Protein AF-A0A954A7C5-F1 (afdb_monomer_lite)

Radius of gyration: 39.04 Å; chains: 1; bounding box: 118×21×63 Å

Sequence (95 aa):
MNVPSTGGVDGARPVQPIRPSSQAERAYRAAESTPARKTDQVEISTEAKLLNKISELPDIRADKVAELKRLIAEGAYDTEERVRGAVDRMIDESL

pLDDT: mean 79.66, std 14.79, range [43.72, 96.06]

Secondary structure (DSSP, 8-state):
-----------PPPPPP-PPPHHHHHHHHHHHTSPPP----PPPPHHHHHHHHHHTS-SS-HHHHHHHHHHHHTT-S--HHHHHHHHHHHHHHT-

Foldseek 3Di:
DDDDDDDDDDDDDDDDDDDDPPVVVVVVVVVVPPPDDDDDDDDDDPVNVVVVVVVPDDPDPVVVVVVQVVCVVVVNNDDPVVVVVVVVVVVVVVD

Structure (mmCIF, N/CA/C/O backbone):
data_AF-A0A954A7C5-F1
#
_entry.id   AF-A0A954A7C5-F1
#
loop_
_atom_site.group_PDB
_atom_site.id
_atom_site.type_symbol
_atom_site.label_atom_id
_atom_site.label_alt_id
_atom_site.label_comp_id
_atom_site.label_asym_id
_atom_site.label_entity_id
_atom_site.label_seq_id
_atom_site.pdbx_PDB_ins_code
_atom_site.Cartn_x
_atom_site.Cartn_y
_atom_site.Cartn_z
_atom_site.occupancy
_atom_site.B_iso_or_equiv
_atom_site.auth_seq_id
_atom_site.auth_comp_id
_atom_site.auth_asym_id
_atom_site.auth_atom_id
_atom_site.pdbx_PDB_model_num
ATOM 1 N N . MET A 1 1 ? -94.651 -7.622 0.042 1.00 47.09 1 MET A N 1
ATOM 2 C CA . MET A 1 1 ? -93.199 -7.521 -0.220 1.00 47.09 1 MET A CA 1
ATOM 3 C C . MET A 1 1 ? -92.621 -6.607 0.852 1.00 47.09 1 MET A C 1
ATOM 5 O O . MET A 1 1 ? -93.192 -5.549 1.069 1.00 47.09 1 MET A O 1
ATOM 9 N N . ASN A 1 2 ? -91.629 -7.076 1.610 1.00 43.72 2 ASN A N 1
ATOM 10 C CA . ASN A 1 2 ? -91.151 -6.483 2.865 1.00 43.72 2 ASN A CA 1
ATOM 11 C C . ASN A 1 2 ? -89.799 -5.786 2.623 1.00 43.72 2 ASN A C 1
ATOM 13 O O . ASN A 1 2 ? -88.920 -6.408 2.031 1.00 43.72 2 ASN A O 1
ATOM 17 N N . VAL A 1 3 ? -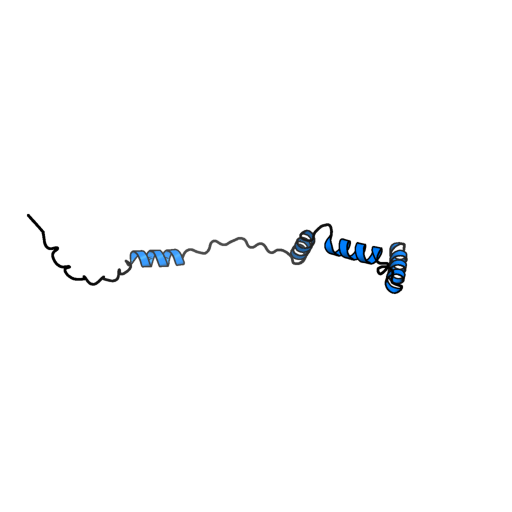89.629 -4.541 3.076 1.00 58.59 3 VAL A N 1
ATOM 18 C CA . VAL A 1 3 ? -88.315 -3.887 3.201 1.00 58.59 3 VAL A CA 1
ATOM 19 C C . VAL A 1 3 ? -88.185 -3.320 4.618 1.00 58.59 3 VAL A C 1
ATOM 21 O O . VAL A 1 3 ? -88.936 -2.412 4.972 1.00 58.59 3 VAL A O 1
ATOM 24 N N . PRO A 1 4 ? -87.265 -3.825 5.459 1.00 62.34 4 PRO A N 1
ATOM 25 C CA . PRO A 1 4 ? -86.951 -3.173 6.719 1.00 62.34 4 PRO A CA 1
ATOM 26 C C . PRO A 1 4 ? -86.032 -1.973 6.461 1.00 62.34 4 PRO A C 1
ATOM 28 O O . PRO A 1 4 ? -84.971 -2.104 5.852 1.00 62.34 4 PRO A O 1
ATOM 31 N N . SER A 1 5 ? -86.448 -0.802 6.944 1.00 57.97 5 SER A N 1
ATOM 32 C CA . SER A 1 5 ? -85.602 0.386 7.067 1.00 57.97 5 SER A CA 1
ATOM 33 C C . SER A 1 5 ? -84.542 0.133 8.143 1.00 57.97 5 SER A C 1
ATOM 35 O O . SER A 1 5 ? -84.866 -0.273 9.260 1.00 57.97 5 SER A O 1
ATOM 37 N N . THR A 1 6 ? -83.270 0.332 7.803 1.00 66.25 6 THR A N 1
ATOM 38 C CA . THR A 1 6 ? -82.155 0.253 8.749 1.00 66.25 6 THR A CA 1
ATOM 39 C C . THR A 1 6 ? -82.230 1.432 9.718 1.00 66.25 6 THR A C 1
ATOM 41 O O . THR A 1 6 ? -82.019 2.579 9.322 1.00 66.25 6 THR A O 1
ATOM 44 N N . GLY A 1 7 ? -82.563 1.124 10.975 1.00 51.47 7 GLY A N 1
ATOM 45 C CA . GLY A 1 7 ? -82.623 2.056 12.098 1.00 51.47 7 GLY A CA 1
ATOM 46 C C . GLY A 1 7 ? -81.290 2.755 12.372 1.00 51.47 7 GLY A C 1
ATOM 47 O O . GLY A 1 7 ? -80.216 2.205 12.132 1.00 51.47 7 GLY A O 1
ATOM 48 N N . GLY A 1 8 ? -81.413 3.998 12.840 1.00 55.84 8 GLY A N 1
ATOM 49 C CA . GLY A 1 8 ? -80.342 4.968 13.024 1.00 55.84 8 GLY A CA 1
ATOM 50 C C . GLY A 1 8 ? -79.249 4.558 14.008 1.00 55.84 8 GLY A C 1
ATOM 51 O O . GLY A 1 8 ? -79.436 3.743 14.907 1.00 55.84 8 GLY A O 1
ATOM 52 N N . VAL A 1 9 ? -78.081 5.159 13.796 1.00 56.44 9 VAL A N 1
ATOM 53 C CA . VAL A 1 9 ? -76.878 4.966 14.603 1.00 56.44 9 VAL A CA 1
ATOM 54 C C . VAL A 1 9 ? -77.028 5.789 15.885 1.00 56.44 9 VAL A C 1
ATOM 56 O O . VAL A 1 9 ? -77.079 7.017 15.844 1.00 56.44 9 VAL A O 1
ATOM 59 N N . ASP A 1 10 ? -77.135 5.119 17.027 1.00 54.03 10 ASP A N 1
ATOM 60 C CA . ASP A 1 10 ? -77.140 5.782 18.328 1.00 54.03 10 ASP A CA 1
ATOM 61 C C . ASP A 1 10 ? -75.702 6.020 18.813 1.00 54.03 10 ASP A C 1
ATOM 63 O O . ASP A 1 10 ? -74.951 5.088 19.097 1.00 54.03 10 ASP A O 1
ATOM 67 N N . GLY A 1 11 ? -75.355 7.306 18.912 1.00 55.31 11 GLY A N 1
ATOM 68 C CA . GLY A 1 11 ? -74.517 7.898 19.959 1.00 55.31 11 GLY A CA 1
ATOM 69 C C . GLY A 1 11 ? -73.105 7.344 20.170 1.00 55.31 11 GLY A C 1
ATOM 70 O O . GLY A 1 11 ? -72.894 6.387 20.915 1.00 55.31 11 GLY A O 1
ATOM 71 N N . ALA A 1 12 ? -72.105 8.063 19.651 1.00 56.44 12 ALA A N 1
ATOM 72 C CA . ALA A 1 12 ? -70.711 7.908 20.055 1.00 56.44 12 ALA A CA 1
ATOM 73 C C . ALA A 1 12 ? -70.561 8.103 21.578 1.00 56.44 12 ALA A C 1
ATOM 75 O O . ALA A 1 12 ? -70.813 9.186 22.110 1.00 56.44 12 ALA A O 1
ATOM 76 N N . ARG A 1 13 ? -70.140 7.053 22.291 1.00 59.22 13 ARG A N 1
ATOM 77 C CA . ARG A 1 13 ? -69.775 7.144 23.711 1.00 59.22 13 ARG A CA 1
ATOM 78 C C . ARG A 1 13 ? -68.341 7.674 23.839 1.00 59.22 13 ARG A C 1
ATOM 80 O O . ARG A 1 13 ? -67.471 7.206 23.103 1.00 59.22 13 ARG A O 1
ATOM 87 N N . PRO A 1 14 ? -68.058 8.603 24.770 1.00 63.12 14 PRO A N 1
ATOM 88 C CA . PRO A 1 14 ? -66.704 9.097 24.976 1.00 63.12 14 PRO A CA 1
ATOM 89 C C . PRO A 1 14 ? -65.805 7.984 25.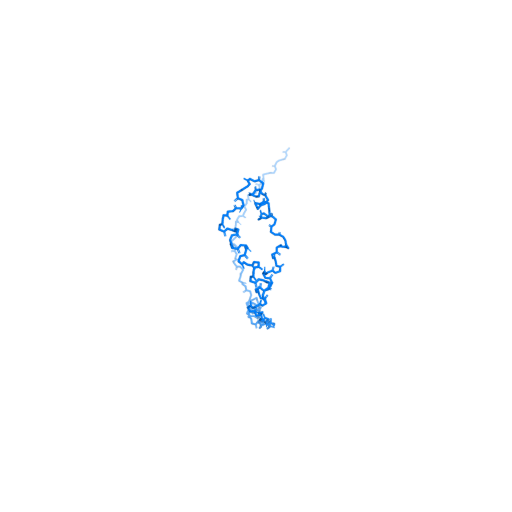528 1.00 63.12 14 PRO A C 1
ATOM 91 O O . PRO A 1 14 ? -66.128 7.331 26.522 1.00 63.12 14 PRO A O 1
ATOM 94 N N . VAL A 1 15 ? -64.665 7.779 24.867 1.00 60.72 15 VAL A N 1
ATOM 95 C CA . VAL A 1 15 ? -63.624 6.837 25.285 1.00 60.72 15 VAL A CA 1
ATOM 96 C C . VAL A 1 15 ? -62.930 7.406 26.520 1.00 60.72 15 VAL A C 1
ATOM 98 O O . VAL A 1 15 ? -62.321 8.473 26.465 1.00 60.72 15 VAL A O 1
ATOM 101 N N . GLN A 1 16 ? -63.035 6.708 27.650 1.00 63.03 16 GLN A N 1
ATOM 102 C CA . GLN A 1 16 ? -62.302 7.070 28.861 1.00 63.03 16 GLN A CA 1
ATOM 103 C C . GLN A 1 16 ? -60.834 6.638 28.730 1.00 63.03 16 GLN A C 1
ATOM 105 O O . GLN A 1 16 ? -60.576 5.488 28.366 1.00 63.03 16 GLN A O 1
ATOM 110 N N . PRO A 1 17 ? -59.866 7.522 29.030 1.00 64.31 17 PRO A N 1
ATOM 111 C CA . PRO A 1 17 ? -58.458 7.162 29.007 1.00 64.31 17 PRO A CA 1
ATOM 112 C C . PRO A 1 17 ? -58.165 6.151 30.119 1.00 64.31 17 PRO A C 1
ATOM 114 O O . PRO A 1 17 ? -58.491 6.367 31.289 1.00 64.31 17 PRO A O 1
ATOM 117 N N . ILE A 1 18 ? -57.549 5.034 29.737 1.00 66.50 18 ILE A N 1
ATOM 118 C CA . ILE A 1 18 ? -57.145 3.968 30.652 1.00 66.50 18 ILE A CA 1
ATOM 119 C C . ILE A 1 18 ? -56.054 4.534 31.565 1.00 66.50 18 ILE A C 1
ATOM 121 O O . ILE A 1 18 ? -54.948 4.828 31.113 1.00 66.50 18 ILE A O 1
ATOM 125 N N . ARG A 1 19 ? -56.362 4.713 32.853 1.00 67.38 19 ARG A N 1
ATOM 126 C CA . ARG A 1 19 ? -55.349 5.040 33.862 1.00 67.38 19 ARG A CA 1
ATOM 127 C C . ARG A 1 19 ? -54.548 3.768 34.154 1.00 67.38 19 ARG A C 1
ATOM 129 O O . ARG A 1 19 ? -55.174 2.759 34.493 1.00 67.38 19 ARG A O 1
ATOM 136 N N . PRO A 1 20 ? -53.209 3.775 34.026 1.00 61.28 20 PRO A N 1
ATOM 137 C CA . PRO A 1 20 ? -52.409 2.628 34.429 1.00 61.28 20 PRO A CA 1
ATOM 138 C C . PRO A 1 20 ? -52.654 2.359 35.915 1.00 61.28 20 PRO A C 1
ATOM 140 O O . PRO A 1 20 ? -52.734 3.281 36.728 1.00 61.28 20 PRO A O 1
ATOM 143 N N . SER A 1 21 ? -52.843 1.091 36.272 1.00 69.19 21 SER A N 1
ATOM 144 C CA . SER A 1 21 ? -52.982 0.707 37.671 1.00 69.19 21 SER A CA 1
ATOM 145 C C . SER A 1 21 ? -51.667 0.986 38.402 1.00 69.19 21 SER A C 1
ATOM 147 O O . SER A 1 21 ? -50.582 0.841 37.839 1.00 69.19 21 SER A O 1
ATOM 149 N N . SER A 1 22 ? -51.742 1.319 39.690 1.00 67.56 22 SER A N 1
ATOM 150 C CA . SER A 1 22 ? -50.559 1.499 40.548 1.00 67.56 22 SER A CA 1
ATOM 151 C C . SER A 1 22 ? -49.641 0.266 40.571 1.00 67.56 22 SER A C 1
ATOM 153 O O . SER A 1 22 ? -48.458 0.356 40.892 1.00 67.56 22 SER A O 1
ATOM 155 N N . GLN A 1 23 ? -50.171 -0.901 40.199 1.00 65.88 23 GLN A N 1
ATOM 156 C CA . GLN A 1 23 ? -49.420 -2.136 40.017 1.00 65.88 23 GLN A CA 1
ATOM 157 C C . GLN A 1 23 ? -48.561 -2.125 38.742 1.00 65.88 23 GLN A C 1
ATOM 159 O O . GLN A 1 23 ? -47.428 -2.599 38.785 1.00 65.88 23 GLN A O 1
ATOM 164 N N . ALA A 1 24 ? -49.051 -1.541 37.644 1.00 69.00 24 ALA A N 1
ATOM 165 C CA . ALA A 1 24 ? -48.281 -1.359 36.414 1.00 69.00 24 ALA A CA 1
ATOM 166 C C . ALA A 1 24 ? -47.140 -0.347 36.607 1.00 69.00 24 ALA A C 1
ATOM 168 O O . ALA A 1 24 ? -46.019 -0.606 36.181 1.00 69.00 24 ALA A O 1
ATOM 169 N N . GLU A 1 25 ? -47.380 0.750 37.333 1.00 69.56 25 GLU A N 1
ATOM 170 C CA . GLU A 1 25 ? -46.325 1.717 37.680 1.00 69.56 25 GLU A CA 1
ATOM 171 C C . GLU A 1 25 ? -45.250 1.103 38.587 1.00 69.56 25 GLU A C 1
ATOM 173 O O . GLU A 1 25 ? -44.055 1.323 38.380 1.00 69.56 25 GLU A O 1
ATOM 178 N N . ARG A 1 26 ? -45.652 0.280 39.566 1.00 68.31 26 ARG A N 1
ATOM 179 C CA . ARG A 1 26 ? -44.710 -0.469 40.416 1.00 68.31 26 ARG A CA 1
ATOM 180 C C . ARG A 1 26 ? -43.901 -1.487 39.619 1.00 68.31 26 ARG A C 1
ATOM 182 O O . ARG A 1 26 ? -42.710 -1.620 39.876 1.00 68.31 26 ARG A O 1
ATOM 189 N N . ALA A 1 27 ? -44.516 -2.174 38.658 1.00 69.75 27 ALA A N 1
ATOM 190 C CA . ALA A 1 27 ? -43.814 -3.103 37.775 1.00 69.75 27 ALA A CA 1
ATOM 191 C C . ALA A 1 27 ? -42.806 -2.378 36.867 1.00 69.75 27 ALA A C 1
ATOM 193 O O . ALA A 1 27 ? -41.6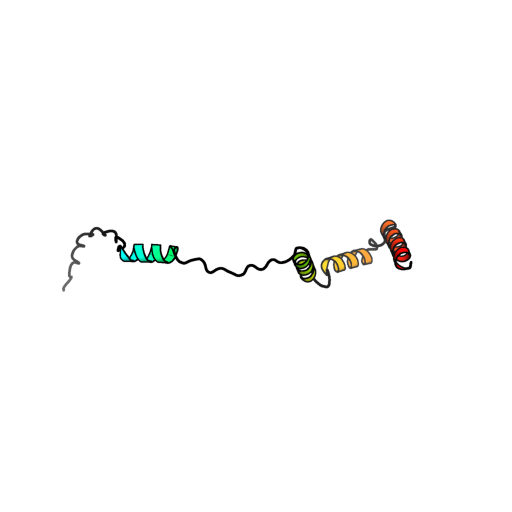99 -2.872 36.676 1.00 69.75 27 ALA A O 1
ATOM 194 N N . TYR A 1 28 ? -43.148 -1.183 36.375 1.00 67.88 28 TYR A N 1
ATOM 195 C CA . TYR A 1 28 ? -42.253 -0.363 35.554 1.00 67.88 28 TYR A CA 1
ATOM 196 C C . TYR A 1 28 ? -41.054 0.164 36.359 1.00 67.88 28 TYR A C 1
ATOM 198 O O . TYR A 1 28 ? -39.908 0.007 35.943 1.00 67.88 28 TYR A O 1
ATOM 206 N N . ARG A 1 29 ? -41.302 0.677 37.572 1.00 68.06 29 ARG A N 1
ATOM 207 C CA . ARG A 1 29 ? -40.253 1.071 38.533 1.00 68.06 29 ARG A CA 1
ATOM 208 C C . ARG A 1 29 ? -39.362 -0.105 38.941 1.00 68.06 29 ARG A C 1
ATOM 210 O O . ARG A 1 29 ? -38.157 0.067 39.091 1.00 68.06 29 ARG A O 1
ATOM 217 N N . ALA A 1 30 ? -39.944 -1.293 39.124 1.00 64.44 30 ALA A N 1
ATOM 218 C CA . ALA A 1 30 ? -39.197 -2.505 39.449 1.00 64.44 30 ALA A CA 1
ATOM 219 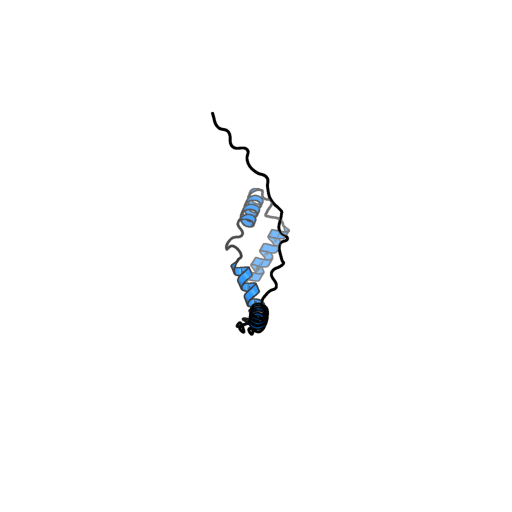C C . ALA A 1 30 ? -38.310 -2.953 38.274 1.00 64.44 30 ALA A C 1
ATOM 221 O O . ALA A 1 30 ? -37.157 -3.324 38.492 1.00 64.44 30 ALA A O 1
ATOM 222 N N . ALA A 1 31 ? -38.807 -2.846 37.036 1.00 63.66 31 ALA A N 1
ATOM 223 C CA . ALA A 1 31 ? -38.035 -3.127 35.829 1.00 63.66 31 ALA A CA 1
ATOM 224 C C . ALA A 1 31 ? -36.859 -2.148 35.653 1.00 63.66 31 ALA A C 1
ATOM 226 O O . ALA A 1 31 ? -35.744 -2.601 35.394 1.00 63.66 31 ALA A O 1
ATOM 227 N N . GLU A 1 32 ? -37.067 -0.847 35.893 1.00 62.84 32 GLU A N 1
ATOM 228 C CA . GLU A 1 32 ? -36.004 0.178 35.906 1.00 62.84 32 GLU A CA 1
ATOM 229 C C . GLU A 1 32 ? -34.955 -0.045 37.004 1.00 62.84 32 GLU A C 1
ATOM 231 O O . GLU A 1 32 ? -33.799 0.335 36.841 1.00 62.84 32 GLU A O 1
ATOM 236 N N . SER A 1 33 ? -35.338 -0.674 38.118 1.00 62.56 33 SER A N 1
ATOM 237 C CA . SER A 1 33 ? -34.426 -0.969 39.229 1.00 62.56 33 SER A CA 1
ATOM 238 C C . SER A 1 33 ? -33.617 -2.257 39.056 1.00 62.56 33 SER A C 1
ATOM 240 O O . SER A 1 33 ? -32.836 -2.607 39.942 1.00 62.56 33 SER A O 1
ATOM 242 N N . THR A 1 34 ? -33.781 -2.970 37.936 1.00 66.00 34 THR A N 1
ATOM 243 C CA . THR A 1 34 ? -32.968 -4.156 37.653 1.00 66.00 34 THR A CA 1
ATOM 244 C C . THR A 1 34 ? -31.520 -3.709 37.457 1.00 66.00 34 THR A C 1
ATOM 246 O O . THR A 1 34 ? -31.243 -2.978 36.503 1.00 66.00 34 THR A O 1
ATOM 249 N N . PRO A 1 35 ? -30.571 -4.118 38.321 1.00 67.62 35 PRO A N 1
ATOM 250 C CA . PRO A 1 35 ? -29.177 -3.764 38.126 1.00 67.62 35 PRO A CA 1
ATOM 251 C C . PRO A 1 35 ? -28.730 -4.336 36.783 1.00 67.62 35 PRO A C 1
ATOM 253 O O . PRO A 1 35 ? -28.836 -5.544 36.550 1.00 67.62 35 PRO A O 1
ATOM 256 N N . ALA A 1 36 ? -28.261 -3.458 35.892 1.00 70.62 36 ALA A N 1
ATOM 257 C CA . ALA A 1 36 ? -27.670 -3.856 34.626 1.00 70.62 36 ALA A CA 1
ATOM 258 C C . ALA A 1 36 ? -26.640 -4.956 34.907 1.00 70.62 36 ALA A C 1
ATOM 260 O O . ALA A 1 36 ? -25.725 -4.780 35.718 1.00 70.62 36 ALA A O 1
ATOM 261 N N . ARG A 1 37 ? -26.849 -6.130 34.305 1.00 75.62 37 ARG A N 1
ATOM 262 C CA . ARG A 1 37 ? -25.984 -7.294 34.494 1.00 75.62 37 ARG A CA 1
ATOM 263 C C . ARG A 1 37 ? -24.561 -6.850 34.144 1.00 75.62 37 ARG A C 1
ATOM 265 O O . ARG A 1 37 ? -24.334 -6.432 33.014 1.00 75.62 37 ARG A O 1
ATOM 272 N N . LYS A 1 38 ? -23.637 -6.874 35.116 1.00 74.38 38 LYS A N 1
ATOM 273 C CA . LYS A 1 38 ? -22.232 -6.503 34.891 1.00 74.38 38 LYS A CA 1
ATOM 274 C C . LYS A 1 38 ? -21.685 -7.396 33.783 1.00 74.38 38 LYS A C 1
ATOM 276 O O . LYS A 1 38 ? -21.535 -8.598 33.980 1.00 74.38 38 LYS A O 1
ATOM 281 N N . THR A 1 39 ? -21.475 -6.814 32.612 1.00 79.31 39 THR A N 1
ATOM 282 C CA . THR A 1 39 ? -20.849 -7.485 31.481 1.00 79.31 39 THR A CA 1
ATOM 283 C C . THR A 1 39 ? -19.348 -7.471 31.696 1.00 79.31 39 THR A C 1
ATOM 285 O O . THR A 1 39 ? -18.795 -6.453 32.116 1.00 79.31 39 THR A O 1
ATOM 288 N N . ASP A 1 40 ? -18.702 -8.595 31.415 1.00 87.56 40 ASP A N 1
ATOM 289 C CA . ASP A 1 40 ? -17.249 -8.641 31.344 1.00 87.56 40 ASP A CA 1
ATOM 290 C C . ASP A 1 40 ? -16.767 -7.683 30.242 1.00 87.56 40 ASP A C 1
ATOM 292 O O . ASP A 1 40 ? -17.386 -7.603 29.176 1.00 87.56 40 ASP A O 1
ATOM 296 N N . GLN A 1 41 ? -15.724 -6.904 30.526 1.00 84.19 41 GLN A N 1
ATOM 297 C CA . GLN A 1 41 ? -15.153 -5.945 29.580 1.00 84.19 41 GLN A CA 1
ATOM 298 C C . GLN A 1 41 ? -13.799 -6.470 29.127 1.00 84.19 41 GLN A C 1
ATOM 300 O O . GLN A 1 41 ? -12.879 -6.616 29.928 1.00 84.19 41 GLN A O 1
ATOM 305 N N . VAL A 1 42 ? -13.685 -6.745 27.829 1.00 86.50 42 VAL A N 1
ATOM 306 C CA . VAL A 1 42 ? -12.435 -7.191 27.215 1.00 86.50 42 VAL A CA 1
ATOM 307 C C . VAL A 1 42 ? -11.784 -6.005 26.519 1.00 86.50 42 VAL A C 1
ATOM 309 O O . VAL A 1 42 ? -12.333 -5.459 25.562 1.00 86.50 42 VAL A O 1
ATOM 312 N N . GLU A 1 43 ? -10.593 -5.634 26.975 1.00 88.31 43 GLU A N 1
ATOM 313 C CA . GLU A 1 43 ? -9.765 -4.617 26.333 1.00 88.31 43 GLU A CA 1
ATOM 314 C C . GLU A 1 43 ? -8.795 -5.277 25.348 1.00 88.31 43 GLU A C 1
ATOM 316 O O . GLU A 1 43 ? -7.953 -6.091 25.726 1.00 88.31 43 GLU A O 1
ATOM 321 N N . ILE A 1 44 ? -8.909 -4.924 24.065 1.00 89.62 44 ILE A N 1
ATOM 322 C CA . ILE A 1 44 ? -7.987 -5.381 23.017 1.00 89.62 44 ILE A CA 1
ATOM 323 C C . ILE A 1 44 ? -6.892 -4.331 22.835 1.00 89.62 44 ILE A C 1
ATOM 325 O O . ILE A 1 44 ? -7.201 -3.153 22.607 1.00 89.62 44 ILE A O 1
ATOM 329 N N . SER A 1 45 ? -5.628 -4.763 22.870 1.00 93.69 45 SER A N 1
ATOM 330 C CA . SER A 1 45 ? -4.487 -3.866 22.675 1.00 93.69 45 SER A CA 1
ATOM 331 C C . SER A 1 45 ? -4.513 -3.182 21.303 1.00 93.69 45 SER A C 1
ATOM 333 O O . SER A 1 45 ? -5.114 -3.661 20.334 1.00 93.69 45 SER A O 1
ATOM 335 N N . THR A 1 46 ? -3.852 -2.032 21.212 1.00 90.88 46 THR A N 1
ATOM 336 C CA . THR A 1 46 ? -3.711 -1.266 19.968 1.00 90.88 46 THR A CA 1
ATOM 337 C C . THR A 1 46 ? -3.025 -2.071 18.869 1.00 90.88 46 THR A C 1
ATOM 339 O O . THR A 1 46 ? -3.455 -2.033 17.715 1.00 90.88 46 THR A O 1
ATOM 342 N N . GLU A 1 47 ? -2.018 -2.858 19.233 1.00 93.50 47 GLU A N 1
ATOM 343 C CA . GLU A 1 47 ? -1.242 -3.709 18.330 1.00 93.50 47 GLU A CA 1
ATOM 344 C C . GLU A 1 47 ? -2.111 -4.845 17.783 1.00 93.50 47 GLU A C 1
ATOM 346 O O . GLU A 1 47 ? -2.109 -5.093 16.579 1.00 93.50 47 GLU A O 1
ATOM 351 N N . ALA A 1 48 ? -2.920 -5.488 18.631 1.00 91.62 48 ALA A N 1
ATOM 352 C CA . ALA A 1 48 ? -3.826 -6.555 18.209 1.00 91.62 48 ALA A CA 1
ATOM 353 C C . ALA A 1 48 ? -4.895 -6.047 17.226 1.00 91.62 48 ALA A C 1
ATOM 355 O O . ALA A 1 48 ? -5.185 -6.707 16.227 1.00 91.62 48 ALA A O 1
ATOM 356 N N . LYS A 1 49 ? -5.427 -4.834 17.443 1.00 91.19 49 LYS A N 1
ATOM 357 C CA . LYS A 1 49 ? -6.344 -4.183 16.487 1.00 91.19 49 LYS A CA 1
ATOM 358 C C . LYS A 1 49 ? -5.667 -3.917 15.140 1.00 91.19 49 LYS A C 1
ATOM 360 O O . LYS A 1 49 ? -6.318 -4.038 14.104 1.00 91.19 49 LYS A O 1
ATOM 365 N N . LEU A 1 50 ? -4.386 -3.544 15.141 1.00 92.94 50 LEU A N 1
ATOM 366 C CA . LEU A 1 50 ? -3.624 -3.315 13.914 1.00 92.94 50 LEU A CA 1
ATOM 367 C C . LEU A 1 50 ? -3.356 -4.625 13.162 1.00 92.94 50 LEU A C 1
ATOM 369 O O . LEU A 1 50 ? -3.592 -4.684 11.958 1.00 92.94 50 LEU A O 1
ATOM 373 N N . LEU A 1 51 ? -2.924 -5.677 13.862 1.00 93.38 51 LEU A N 1
ATOM 374 C CA . LEU A 1 51 ? -2.691 -6.995 13.265 1.00 93.38 51 LEU A CA 1
ATOM 375 C C . LEU A 1 51 ? -3.969 -7.575 12.650 1.00 93.38 51 LEU A C 1
ATOM 377 O O . LEU A 1 51 ? -3.915 -8.098 11.541 1.00 93.38 51 LEU A O 1
ATOM 381 N N . ASN A 1 52 ? -5.119 -7.403 13.309 1.00 92.50 52 ASN A N 1
ATOM 382 C CA . ASN A 1 52 ? -6.400 -7.844 12.758 1.00 92.50 52 ASN A CA 1
ATOM 383 C C . ASN A 1 52 ? -6.740 -7.124 11.438 1.00 92.50 52 ASN A C 1
ATOM 385 O O . ASN A 1 52 ? -7.138 -7.753 10.462 1.00 92.50 52 ASN A O 1
ATOM 389 N N . LYS A 1 53 ? -6.495 -5.810 11.360 1.00 90.12 53 LYS A N 1
ATOM 390 C CA . LYS A 1 53 ? -6.672 -5.053 10.108 1.00 90.12 53 LYS A CA 1
ATOM 391 C C . LYS A 1 53 ? -5.733 -5.521 8.999 1.00 90.12 53 LYS A C 1
ATOM 393 O O . LYS A 1 53 ? -6.109 -5.482 7.836 1.00 90.12 53 LYS A O 1
ATOM 398 N N . ILE A 1 54 ? -4.512 -5.938 9.342 1.00 90.00 54 ILE A N 1
ATOM 399 C CA . ILE A 1 54 ? -3.568 -6.502 8.368 1.00 90.00 54 ILE A CA 1
ATOM 400 C C . ILE A 1 54 ? -4.066 -7.865 7.879 1.00 90.00 54 ILE A C 1
ATOM 402 O O . ILE A 1 54 ? -3.995 -8.119 6.683 1.00 90.00 54 ILE A O 1
ATOM 406 N N . SER A 1 55 ? -4.618 -8.708 8.759 1.00 88.12 55 SER A N 1
ATOM 407 C CA . SER A 1 55 ? -5.180 -10.009 8.361 1.00 88.12 55 SER A CA 1
ATOM 408 C C . SER A 1 55 ? -6.453 -9.909 7.519 1.00 88.12 55 SER A C 1
ATOM 410 O O . SER A 1 55 ? -6.793 -10.852 6.816 1.00 88.12 55 SER A O 1
ATOM 412 N N . GLU A 1 56 ? -7.156 -8.778 7.574 1.00 90.31 56 GLU A N 1
ATOM 413 C CA . GLU A 1 56 ? -8.301 -8.491 6.703 1.00 90.31 56 GLU A CA 1
ATOM 414 C C . GLU A 1 56 ? -7.874 -8.076 5.284 1.00 90.31 56 GLU A C 1
ATOM 416 O O . GLU A 1 56 ? -8.707 -8.040 4.374 1.00 90.31 56 GLU A O 1
ATOM 421 N N . LEU A 1 57 ? -6.592 -7.746 5.070 1.00 88.38 57 LEU A N 1
ATOM 422 C CA . LEU A 1 57 ? -6.091 -7.439 3.736 1.00 88.38 57 LEU A CA 1
ATOM 423 C C . LEU A 1 57 ? -6.032 -8.717 2.892 1.00 88.38 57 LEU A C 1
ATOM 425 O O . LEU A 1 57 ? -5.634 -9.767 3.388 1.00 88.38 57 LEU A O 1
ATOM 429 N N . PRO A 1 58 ? -6.374 -8.635 1.597 1.00 88.00 58 PRO A N 1
ATOM 430 C CA . PRO A 1 58 ? -6.254 -9.781 0.713 1.00 88.00 58 PRO A CA 1
ATOM 431 C C . PRO A 1 58 ? -4.785 -10.179 0.549 1.00 88.00 58 PRO A C 1
ATOM 433 O O . PRO A 1 58 ? -3.924 -9.308 0.380 1.00 88.00 58 PRO A O 1
ATOM 436 N N . ASP A 1 59 ? -4.529 -11.489 0.483 1.00 85.00 59 ASP A N 1
ATOM 437 C CA . ASP A 1 59 ? -3.198 -12.064 0.229 1.00 85.00 59 ASP A CA 1
ATOM 438 C C . ASP A 1 59 ? -2.525 -11.432 -0.998 1.00 85.00 59 ASP A C 1
ATOM 440 O O . ASP A 1 59 ? -1.315 -11.209 -1.037 1.00 85.00 59 ASP A O 1
ATOM 444 N N . ILE A 1 60 ? -3.334 -11.108 -2.013 1.00 90.38 60 ILE A N 1
ATOM 445 C CA . ILE A 1 60 ? -2.890 -10.464 -3.242 1.00 90.38 60 ILE A CA 1
ATOM 446 C C . ILE A 1 60 ? -3.751 -9.235 -3.517 1.00 90.38 60 ILE A C 1
ATOM 448 O O . ILE A 1 60 ? -4.968 -9.311 -3.684 1.00 90.38 60 ILE A O 1
ATOM 452 N N . ARG A 1 61 ? -3.091 -8.085 -3.680 1.00 92.44 61 ARG A N 1
ATOM 453 C CA . ARG A 1 61 ? -3.715 -6.843 -4.163 1.00 92.44 61 ARG A CA 1
ATOM 454 C C . ARG A 1 61 ? -3.907 -6.912 -5.680 1.00 92.44 61 ARG A C 1
ATOM 456 O O . ARG A 1 61 ? -3.146 -6.294 -6.424 1.00 92.44 61 ARG A O 1
ATOM 463 N N . ALA A 1 62 ? -4.887 -7.702 -6.121 1.00 92.88 62 ALA A N 1
ATOM 464 C CA . ALA A 1 62 ? -5.123 -8.040 -7.527 1.00 92.88 62 ALA A CA 1
ATOM 465 C C . ALA A 1 62 ? -5.188 -6.810 -8.450 1.00 92.88 62 ALA A C 1
ATOM 467 O O . ALA A 1 62 ? -4.561 -6.821 -9.508 1.00 92.88 62 ALA A O 1
ATOM 468 N N . ASP A 1 63 ? -5.838 -5.729 -8.015 1.00 92.69 63 ASP A N 1
ATOM 469 C CA . ASP A 1 63 ? -5.957 -4.489 -8.795 1.00 92.69 63 ASP A CA 1
ATOM 470 C C . ASP A 1 63 ? -4.594 -3.848 -9.079 1.00 92.69 63 ASP A C 1
ATOM 472 O O . ASP A 1 63 ? -4.274 -3.525 -10.222 1.00 92.69 63 ASP A O 1
ATOM 476 N N . LYS A 1 64 ? -3.737 -3.746 -8.052 1.00 93.75 64 LYS A N 1
ATOM 477 C CA . LYS A 1 64 ? -2.369 -3.228 -8.209 1.00 93.75 64 LYS A CA 1
ATOM 478 C C . LYS A 1 64 ? -1.541 -4.121 -9.122 1.00 93.75 64 LYS A C 1
ATOM 480 O O . LYS A 1 64 ? -0.755 -3.626 -9.921 1.00 93.75 64 LYS A O 1
ATOM 485 N N . VAL A 1 65 ? -1.704 -5.439 -9.012 1.00 95.12 65 VAL A N 1
ATOM 486 C CA . VAL A 1 65 ? -1.003 -6.388 -9.887 1.00 95.12 65 VAL A CA 1
ATOM 487 C C . VAL A 1 65 ? -1.453 -6.216 -11.338 1.00 95.12 65 VAL A C 1
ATOM 489 O O . VAL A 1 65 ? -0.611 -6.232 -12.233 1.00 95.12 65 VAL A O 1
ATOM 492 N N . ALA A 1 66 ? -2.750 -6.036 -11.588 1.00 95.44 66 ALA A N 1
ATOM 493 C CA . ALA A 1 66 ? -3.281 -5.803 -12.928 1.00 95.44 66 ALA A CA 1
ATOM 494 C C . ALA A 1 66 ? -2.757 -4.487 -13.528 1.00 95.44 66 ALA A C 1
ATOM 496 O O . ALA A 1 66 ? -2.302 -4.472 -14.672 1.00 95.44 66 ALA A O 1
ATOM 497 N N . GLU A 1 67 ? -2.746 -3.410 -12.741 1.00 95.12 67 GLU A N 1
ATOM 498 C CA . GLU A 1 67 ? -2.181 -2.120 -13.144 1.00 95.12 67 GLU A CA 1
ATOM 499 C C . GLU A 1 67 ? -0.690 -2.233 -13.486 1.00 95.12 67 GLU A C 1
ATOM 501 O O . GLU A 1 67 ? -0.263 -1.800 -14.556 1.00 95.12 67 GLU A O 1
ATOM 506 N N . LEU A 1 68 ? 0.096 -2.868 -12.615 1.00 94.38 68 LEU A N 1
ATOM 507 C CA . LEU A 1 68 ? 1.528 -3.070 -12.834 1.00 94.38 68 LEU A CA 1
ATOM 508 C C . LEU A 1 68 ? 1.799 -3.907 -14.084 1.00 94.38 68 LEU A C 1
ATOM 510 O O . LEU A 1 68 ? 2.655 -3.542 -14.885 1.00 94.38 68 LEU A O 1
ATOM 514 N N . LYS A 1 69 ? 1.039 -4.988 -14.302 1.00 94.50 69 LYS A N 1
ATOM 515 C CA . LYS A 1 69 ? 1.137 -5.797 -15.527 1.00 94.50 69 LYS A CA 1
ATOM 516 C C . LYS A 1 69 ? 0.887 -4.962 -16.780 1.00 94.50 69 LYS A C 1
ATOM 518 O O . LYS A 1 69 ? 1.611 -5.121 -17.759 1.00 94.50 69 LYS A O 1
ATOM 523 N N . ARG A 1 70 ? -0.104 -4.066 -16.745 1.00 96.06 70 ARG A N 1
ATOM 524 C CA . ARG A 1 70 ? -0.384 -3.142 -17.850 1.00 96.06 70 ARG A CA 1
ATOM 525 C C . ARG A 1 70 ? 0.793 -2.195 -18.094 1.00 96.06 70 ARG A C 1
ATOM 527 O O . ARG A 1 70 ? 1.252 -2.095 -19.224 1.00 96.06 70 ARG A O 1
ATOM 534 N N . LEU A 1 71 ? 1.322 -1.561 -17.046 1.00 93.88 71 LEU A N 1
ATOM 535 C CA . LEU A 1 71 ? 2.466 -0.646 -17.157 1.00 93.88 71 LEU A CA 1
ATOM 536 C C . LEU A 1 71 ? 3.721 -1.334 -17.709 1.00 93.88 71 LEU A C 1
ATOM 538 O O . LEU A 1 71 ? 4.452 -0.730 -18.490 1.00 93.88 71 LEU A O 1
ATOM 542 N N . ILE A 1 72 ? 3.960 -2.590 -17.322 1.00 93.06 72 ILE A N 1
ATOM 543 C CA . ILE A 1 72 ? 5.068 -3.397 -17.849 1.00 93.06 72 ILE A CA 1
ATOM 544 C C . ILE A 1 72 ? 4.849 -3.687 -19.337 1.00 93.06 72 ILE A C 1
ATOM 546 O O . ILE A 1 72 ? 5.761 -3.491 -20.133 1.00 93.06 72 ILE A O 1
ATOM 550 N N . ALA A 1 73 ? 3.640 -4.101 -19.731 1.00 92.69 73 ALA A N 1
ATOM 551 C CA . ALA A 1 73 ? 3.315 -4.367 -21.134 1.00 92.69 73 ALA A CA 1
ATOM 552 C C . ALA A 1 73 ? 3.432 -3.112 -22.020 1.00 92.69 73 ALA A C 1
ATOM 554 O O . ALA A 1 73 ? 3.830 -3.207 -23.177 1.00 92.69 73 ALA A O 1
ATOM 555 N N . GLU A 1 74 ? 3.116 -1.940 -21.469 1.00 94.12 74 GLU A N 1
ATOM 556 C CA . GLU A 1 74 ? 3.256 -0.636 -22.127 1.00 94.12 74 GLU A CA 1
ATOM 557 C C . GLU A 1 74 ? 4.705 -0.109 -22.125 1.00 94.12 74 GLU A C 1
ATOM 559 O O . GLU A 1 74 ? 4.977 0.926 -22.729 1.00 94.12 74 GLU A O 1
ATOM 564 N N . GLY A 1 75 ? 5.641 -0.780 -21.440 1.00 89.50 75 GLY A N 1
ATOM 565 C CA . GLY A 1 75 ? 7.026 -0.321 -21.280 1.00 89.50 75 GLY A CA 1
ATOM 566 C C . GLY A 1 75 ? 7.178 0.925 -20.395 1.00 89.50 75 GLY A C 1
ATOM 567 O O . GLY A 1 75 ? 8.262 1.491 -20.304 1.00 89.50 75 GLY A O 1
ATOM 568 N N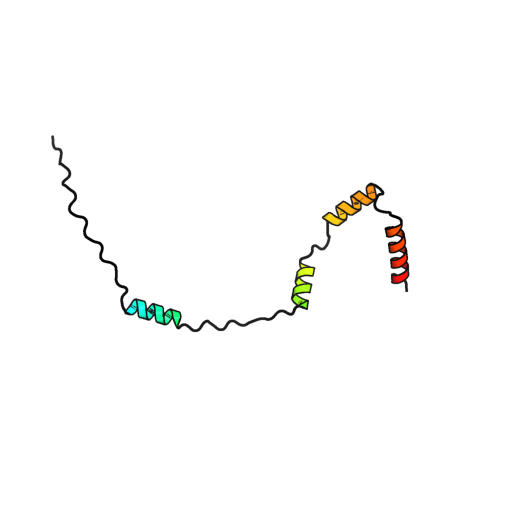 . ALA A 1 76 ? 6.111 1.358 -19.720 1.00 90.81 76 ALA A N 1
ATOM 569 C CA . ALA A 1 76 ? 6.083 2.546 -18.864 1.00 90.81 76 ALA A CA 1
ATOM 570 C C . ALA A 1 76 ? 6.482 2.252 -17.404 1.00 90.81 76 ALA A C 1
ATOM 572 O O . ALA A 1 76 ? 6.446 3.136 -16.543 1.00 90.81 76 ALA A O 1
ATOM 573 N N . TYR A 1 77 ? 6.810 0.997 -17.091 1.00 90.19 77 TYR A N 1
ATOM 574 C CA . TYR A 1 77 ? 7.191 0.595 -15.742 1.00 90.19 77 TYR A CA 1
ATOM 575 C C . TYR A 1 77 ? 8.645 0.948 -15.402 1.00 90.19 77 TYR A C 1
ATOM 577 O O . TYR A 1 77 ? 8.897 1.431 -14.292 1.00 90.19 77 TYR A O 1
ATOM 585 N N . ASP A 1 78 ? 9.558 0.765 -16.359 1.00 87.06 78 ASP A N 1
ATOM 586 C CA . ASP A 1 78 ? 11.011 0.858 -16.181 1.00 87.06 78 ASP A CA 1
ATOM 587 C C . ASP A 1 78 ? 11.514 2.296 -16.350 1.00 87.06 78 ASP A C 1
ATOM 589 O O . ASP A 1 78 ? 12.111 2.674 -17.357 1.00 87.06 78 ASP A O 1
ATOM 593 N N . THR A 1 79 ? 11.255 3.132 -15.347 1.00 91.25 79 THR A N 1
ATOM 594 C CA . THR A 1 79 ? 11.811 4.490 -15.288 1.00 91.25 79 THR A CA 1
ATOM 595 C C . THR A 1 79 ? 13.205 4.481 -14.658 1.00 91.25 79 THR A C 1
ATOM 597 O O . THR A 1 79 ? 13.481 3.665 -13.778 1.00 91.25 79 THR A O 1
ATOM 600 N N . GLU A 1 80 ? 14.082 5.417 -15.045 1.00 90.19 80 GLU A N 1
ATOM 601 C CA . GLU A 1 80 ? 15.445 5.495 -14.483 1.00 90.19 80 GLU A CA 1
ATOM 602 C C . GLU A 1 80 ? 15.455 5.555 -12.948 1.00 90.19 80 GLU A C 1
ATOM 604 O O . GLU A 1 80 ? 16.276 4.909 -12.302 1.00 90.19 80 GLU A O 1
ATOM 609 N N . GLU A 1 81 ? 14.519 6.300 -12.357 1.00 91.19 81 GLU A N 1
ATOM 610 C CA . GLU A 1 81 ? 14.371 6.424 -10.906 1.00 91.19 81 GLU A CA 1
ATOM 611 C C . GLU A 1 81 ? 14.015 5.084 -10.246 1.00 91.19 81 GLU A C 1
ATOM 613 O O . GLU A 1 81 ? 14.614 4.706 -9.238 1.00 91.19 81 GLU A O 1
ATOM 618 N N . ARG A 1 82 ? 13.078 4.328 -10.836 1.00 90.44 82 ARG A N 1
ATOM 619 C CA . ARG A 1 82 ? 12.683 3.010 -10.319 1.00 90.44 82 ARG A CA 1
ATOM 620 C C . ARG A 1 82 ? 13.800 1.992 -10.451 1.00 90.44 82 ARG A C 1
ATOM 622 O O . ARG A 1 82 ? 13.981 1.193 -9.537 1.00 90.44 82 ARG A O 1
ATOM 629 N N . VAL A 1 83 ? 14.546 2.034 -11.553 1.00 90.75 83 VAL A N 1
ATOM 630 C CA . VAL A 1 83 ? 15.689 1.145 -11.777 1.00 90.75 83 VAL A CA 1
ATOM 631 C C . VAL A 1 83 ? 16.797 1.441 -10.770 1.00 90.75 83 VAL A C 1
ATOM 633 O O . VAL A 1 83 ? 17.255 0.517 -10.104 1.00 90.75 83 VAL A O 1
ATOM 636 N N . ARG A 1 84 ? 17.179 2.712 -10.582 1.00 92.38 84 ARG A N 1
ATOM 637 C CA . ARG A 1 84 ? 18.181 3.100 -9.570 1.00 92.38 84 ARG A CA 1
ATOM 638 C C . ARG A 1 84 ? 17.763 2.662 -8.169 1.00 92.38 84 ARG A C 1
ATOM 640 O O . ARG A 1 84 ? 18.505 1.937 -7.523 1.00 92.38 84 ARG A O 1
ATOM 647 N N . GLY A 1 85 ? 16.538 2.988 -7.754 1.00 93.81 85 GLY A N 1
ATOM 648 C CA . GLY A 1 85 ? 16.043 2.588 -6.436 1.00 93.81 85 GLY A CA 1
ATOM 649 C C . GLY A 1 85 ? 15.920 1.070 -6.252 1.00 93.81 85 GLY A C 1
ATOM 650 O O . GLY A 1 85 ? 16.032 0.579 -5.130 1.00 93.81 85 GLY A O 1
ATOM 651 N N . ALA A 1 86 ? 15.689 0.308 -7.327 1.00 92.88 86 ALA A N 1
ATOM 652 C CA . ALA A 1 86 ? 15.711 -1.152 -7.281 1.00 92.88 86 ALA A CA 1
ATOM 653 C C . ALA A 1 86 ? 17.135 -1.698 -7.106 1.00 92.88 86 ALA A C 1
ATOM 655 O O . ALA A 1 86 ? 17.328 -2.620 -6.317 1.00 92.88 86 ALA A O 1
ATOM 656 N N . VAL A 1 87 ? 18.119 -1.115 -7.798 1.00 94.12 87 VAL A N 1
ATOM 657 C CA . VAL A 1 87 ? 19.539 -1.471 -7.650 1.00 94.12 87 VAL A CA 1
ATOM 658 C C . VAL A 1 87 ? 20.035 -1.150 -6.241 1.00 94.12 87 VAL A C 1
ATOM 660 O O . VAL A 1 87 ? 20.642 -2.017 -5.618 1.00 94.12 87 VAL A O 1
ATOM 663 N N . ASP A 1 88 ? 19.718 0.035 -5.715 1.00 95.00 88 ASP A N 1
ATOM 664 C CA . ASP A 1 88 ? 20.106 0.440 -4.359 1.00 95.00 88 ASP A CA 1
ATOM 665 C C . ASP A 1 88 ? 19.545 -0.539 -3.314 1.00 95.00 88 ASP A C 1
ATOM 667 O O . ASP A 1 88 ? 20.294 -1.083 -2.505 1.00 95.00 88 ASP A O 1
ATOM 671 N N . ARG A 1 89 ? 18.247 -0.875 -3.402 1.00 92.88 89 ARG A N 1
ATOM 672 C CA . ARG A 1 89 ? 17.633 -1.868 -2.502 1.00 92.88 89 ARG A CA 1
ATOM 673 C C . ARG A 1 89 ? 18.248 -3.262 -2.619 1.00 92.88 89 ARG A C 1
ATOM 675 O O . ARG A 1 89 ? 18.342 -3.954 -1.613 1.00 92.88 89 ARG A O 1
ATOM 682 N N . MET A 1 90 ? 18.635 -3.685 -3.821 1.00 93.44 90 MET A N 1
ATOM 683 C CA . MET A 1 90 ? 19.261 -4.995 -4.028 1.00 93.44 90 MET A CA 1
ATOM 684 C C . MET A 1 90 ? 20.639 -5.077 -3.354 1.00 93.44 90 MET A C 1
ATOM 686 O O . MET A 1 90 ? 20.995 -6.124 -2.811 1.00 93.44 90 MET A O 1
ATOM 690 N N . ILE A 1 91 ? 21.406 -3.982 -3.382 1.00 95.56 91 ILE A N 1
ATOM 691 C CA . ILE A 1 91 ? 22.700 -3.886 -2.695 1.00 95.56 91 ILE A CA 1
ATOM 692 C C . ILE A 1 91 ? 22.494 -3.896 -1.175 1.00 95.56 91 ILE A C 1
ATOM 694 O O . ILE A 1 91 ? 23.182 -4.652 -0.494 1.00 95.56 91 ILE A O 1
ATOM 698 N N . ASP A 1 92 ? 21.521 -3.136 -0.664 1.00 95.31 92 ASP A N 1
ATOM 699 C CA . ASP A 1 92 ? 21.198 -3.084 0.769 1.00 95.31 92 ASP A CA 1
ATOM 700 C C . ASP A 1 92 ? 20.750 -4.444 1.335 1.00 95.31 92 ASP A C 1
ATOM 702 O O . ASP A 1 92 ? 21.086 -4.773 2.466 1.00 95.31 92 ASP A O 1
ATOM 706 N N . GLU A 1 93 ? 20.002 -5.247 0.570 1.00 91.75 93 GLU A N 1
ATOM 707 C CA . GLU A 1 93 ? 19.534 -6.575 1.009 1.00 91.75 93 GLU A CA 1
ATOM 708 C C . GLU A 1 93 ? 20.653 -7.635 1.033 1.00 91.75 93 GLU A C 1
ATOM 710 O O . GLU A 1 93 ? 20.538 -8.652 1.715 1.00 91.75 93 GLU A O 1
ATOM 715 N N . SER A 1 94 ? 21.739 -7.413 0.287 1.00 79.19 94 SER A N 1
ATOM 716 C CA . SER A 1 94 ? 22.842 -8.376 0.145 1.00 79.19 94 SER A CA 1
ATOM 717 C C . SER A 1 94 ? 23.977 -8.184 1.165 1.00 79.19 94 SER A C 1
ATOM 719 O O . SER A 1 94 ? 24.952 -8.941 1.122 1.00 79.19 94 SER A O 1
ATOM 721 N N 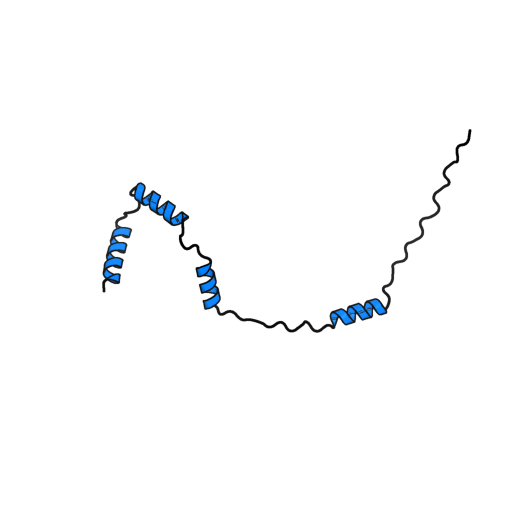. LEU A 1 95 ? 23.880 -7.176 2.040 1.00 64.62 95 LEU A N 1
ATOM 722 C CA . LEU A 1 95 ? 24.874 -6.794 3.055 1.00 64.62 95 LEU A CA 1
ATOM 723 C C . LEU A 1 95 ? 24.383 -7.112 4.473 1.00 64.62 95 LEU A C 1
ATOM 725 O O . LEU A 1 95 ? 25.240 -7.536 5.283 1.00 64.62 95 LEU A O 1
#